Protein AF-A0AAV7HQR7-F1 (afdb_monomer_lite)

Radius of gyration: 20.0 Å; chains: 1; bounding box: 35×21×81 Å

Structure (mmCIF, N/CA/C/O backbone):
data_AF-A0AAV7HQR7-F1
#
_entry.id   AF-A0AAV7HQR7-F1
#
loop_
_atom_site.group_PDB
_atom_site.id
_atom_site.type_symbol
_atom_site.label_atom_id
_atom_site.label_alt_id
_atom_site.label_comp_id
_atom_sit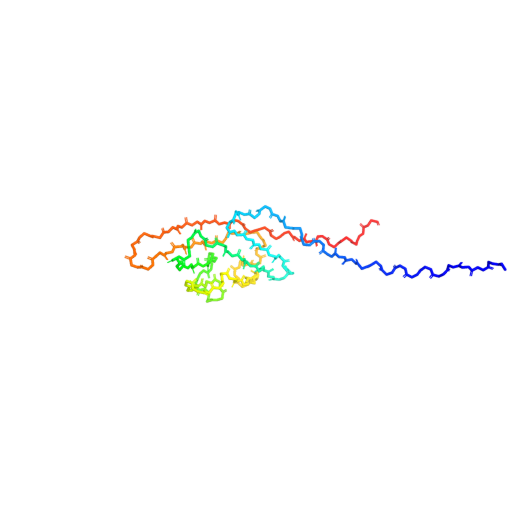e.label_asym_id
_atom_site.label_entity_id
_atom_site.label_seq_id
_atom_site.pdbx_PDB_ins_code
_atom_site.Cartn_x
_atom_site.Cartn_y
_atom_site.Cartn_z
_atom_site.occupancy
_atom_site.B_iso_or_equiv
_atom_site.auth_seq_id
_atom_site.auth_comp_id
_atom_site.auth_asym_id
_atom_site.auth_atom_id
_atom_site.pdbx_PDB_model_num
ATOM 1 N N . MET A 1 1 ? 19.656 11.153 59.099 1.00 42.69 1 MET A N 1
ATOM 2 C CA . MET A 1 1 ? 19.317 9.807 58.589 1.00 42.69 1 MET A CA 1
ATOM 3 C C . MET A 1 1 ? 17.843 9.787 58.233 1.00 42.69 1 MET A C 1
ATOM 5 O O . MET A 1 1 ? 17.069 10.083 59.126 1.00 42.69 1 MET A O 1
ATOM 9 N N . LYS A 1 2 ? 17.525 9.390 56.987 1.00 45.19 2 LYS A N 1
ATOM 10 C CA . LYS A 1 2 ? 16.222 8.879 56.502 1.00 45.19 2 LYS A CA 1
ATOM 11 C C . LYS A 1 2 ? 15.076 9.919 56.554 1.00 45.19 2 LYS A C 1
ATOM 13 O O . LYS A 1 2 ? 14.696 10.376 57.614 1.00 45.19 2 LYS A O 1
ATOM 18 N N . ASN A 1 3 ? 14.546 10.411 55.437 1.00 44.81 3 ASN A N 1
ATOM 19 C CA . ASN A 1 3 ? 13.756 9.624 54.498 1.00 44.81 3 ASN A CA 1
ATOM 20 C C . ASN A 1 3 ? 13.903 10.146 53.065 1.00 44.81 3 ASN A C 1
ATOM 22 O O . ASN A 1 3 ? 13.477 11.241 52.713 1.00 44.81 3 ASN A O 1
ATOM 26 N N . LEU A 1 4 ? 14.539 9.291 52.274 1.00 53.78 4 LEU A N 1
ATOM 27 C CA . LEU A 1 4 ? 14.451 9.198 50.828 1.00 53.78 4 LEU A CA 1
ATOM 28 C C . LEU A 1 4 ? 13.053 8.653 50.466 1.00 53.78 4 LEU A C 1
ATOM 30 O O . LEU A 1 4 ? 12.437 7.995 51.302 1.00 53.78 4 LEU A O 1
ATOM 34 N N . ILE A 1 5 ? 12.660 8.806 49.198 1.00 54.53 5 ILE A N 1
ATOM 35 C CA . ILE A 1 5 ? 11.505 8.201 48.502 1.00 54.53 5 ILE A CA 1
ATOM 36 C C . ILE A 1 5 ? 10.345 9.186 48.298 1.00 54.53 5 ILE A C 1
ATOM 38 O O . ILE A 1 5 ? 9.337 9.166 48.994 1.00 54.53 5 ILE A O 1
ATOM 42 N N . LEU A 1 6 ? 10.459 9.985 47.237 1.00 46.62 6 LEU A N 1
ATOM 43 C CA . LEU A 1 6 ? 9.305 10.269 46.390 1.00 46.62 6 LEU A CA 1
ATOM 44 C C . LEU A 1 6 ? 9.640 9.730 44.997 1.00 46.62 6 LEU A C 1
ATOM 46 O O . LEU A 1 6 ? 10.291 10.378 44.181 1.00 46.62 6 LEU A O 1
ATOM 50 N N . ALA A 1 7 ? 9.297 8.460 44.801 1.00 54.22 7 ALA A N 1
ATOM 51 C CA . ALA A 1 7 ? 9.400 7.767 43.533 1.00 54.22 7 ALA A CA 1
ATOM 52 C C . ALA A 1 7 ? 8.374 8.368 42.566 1.00 54.22 7 ALA A C 1
ATOM 54 O O . ALA A 1 7 ? 7.183 8.088 42.667 1.00 54.22 7 ALA A O 1
ATOM 55 N N . PHE A 1 8 ? 8.838 9.195 41.634 1.00 49.25 8 PHE A N 1
ATOM 56 C CA . PHE A 1 8 ? 8.056 9.611 40.474 1.00 49.25 8 PHE A CA 1
ATOM 57 C C . PHE A 1 8 ? 8.584 8.838 39.261 1.00 49.25 8 PHE A C 1
ATOM 59 O O . PHE A 1 8 ? 9.323 9.355 38.429 1.00 49.25 8 PHE A O 1
ATOM 66 N N . VAL A 1 9 ? 8.282 7.537 39.228 1.00 53.94 9 VAL A N 1
ATOM 67 C CA . VAL A 1 9 ? 8.521 6.693 38.053 1.00 53.94 9 VAL A CA 1
ATOM 68 C C . VAL A 1 9 ? 7.389 6.993 37.078 1.00 53.94 9 VAL A C 1
ATOM 70 O O . VAL A 1 9 ? 6.315 6.400 37.140 1.00 53.94 9 VAL A O 1
ATOM 73 N N . THR A 1 10 ? 7.606 7.975 36.209 1.00 55.84 10 THR A N 1
ATOM 74 C CA . THR A 1 10 ? 6.777 8.190 35.028 1.00 55.84 10 THR A CA 1
ATOM 75 C C . THR A 1 10 ? 6.971 6.998 34.100 1.00 55.84 10 THR A C 1
ATOM 77 O O . THR A 1 10 ? 7.970 6.877 33.396 1.00 55.84 10 THR A O 1
ATOM 80 N N . ILE A 1 11 ? 6.012 6.075 34.146 1.00 55.56 11 ILE A N 1
ATOM 81 C CA . ILE A 1 11 ? 5.900 4.959 33.212 1.00 55.56 11 ILE A CA 1
ATOM 82 C C . ILE A 1 11 ? 5.589 5.569 31.844 1.00 55.56 11 ILE A C 1
ATOM 84 O O . ILE A 1 11 ? 4.450 5.901 31.526 1.00 55.56 11 ILE A O 1
ATOM 88 N N . PHE A 1 12 ? 6.637 5.790 31.057 1.00 48.06 12 PHE A N 1
ATOM 89 C CA . PHE A 1 12 ? 6.531 6.118 29.646 1.00 48.06 12 PHE A CA 1
ATOM 90 C C . PHE A 1 12 ? 6.078 4.832 28.946 1.00 48.06 12 PHE A C 1
ATOM 92 O O . PHE A 1 12 ? 6.888 3.946 28.671 1.00 48.06 12 PHE A O 1
ATOM 99 N N . SER A 1 13 ? 4.767 4.675 28.754 1.00 44.44 13 SER A N 1
ATOM 100 C CA . SER A 1 13 ? 4.195 3.568 27.988 1.00 44.44 13 SER A CA 1
ATOM 101 C C . SER A 1 13 ? 4.655 3.684 26.539 1.00 44.44 13 SER A C 1
ATOM 103 O O . SER A 1 13 ? 4.050 4.377 25.725 1.00 44.44 13 SER A O 1
ATOM 105 N N . VAL A 1 14 ? 5.766 3.022 26.225 1.00 48.59 14 VAL A N 1
ATOM 106 C CA . VAL A 1 14 ? 6.192 2.772 24.853 1.00 48.59 14 VAL A CA 1
ATOM 107 C C . VAL A 1 14 ? 5.167 1.812 24.265 1.00 48.59 14 VAL A C 1
ATOM 109 O O . VAL A 1 14 ? 5.174 0.622 24.571 1.00 48.59 14 VAL A O 1
ATOM 112 N N . ILE A 1 15 ? 4.243 2.350 23.470 1.00 53.44 15 ILE A N 1
ATOM 113 C CA . ILE A 1 15 ? 3.339 1.559 22.638 1.00 53.44 15 ILE A CA 1
ATOM 114 C C . ILE A 1 15 ? 4.238 0.765 21.694 1.00 53.44 15 ILE A C 1
ATOM 116 O O . ILE A 1 15 ? 4.811 1.302 20.747 1.00 53.44 15 ILE A O 1
ATOM 120 N N . THR A 1 16 ? 4.424 -0.514 21.994 1.00 47.00 16 THR A N 1
ATOM 121 C CA . THR A 1 16 ? 5.070 -1.449 21.089 1.00 47.00 16 THR A CA 1
ATOM 122 C C . THR A 1 16 ? 4.118 -1.638 19.917 1.00 47.00 16 THR A C 1
ATOM 124 O O . THR A 1 16 ? 3.153 -2.393 19.990 1.00 47.00 16 THR A O 1
ATOM 127 N N . ALA A 1 17 ? 4.351 -0.908 18.826 1.00 51.03 17 ALA A N 1
ATOM 128 C CA . ALA A 1 17 ? 3.771 -1.242 17.536 1.00 51.03 17 ALA A CA 1
ATOM 129 C C . ALA A 1 17 ? 4.260 -2.655 17.184 1.00 51.03 17 ALA A C 1
ATOM 131 O O . ALA A 1 17 ? 5.406 -2.856 16.782 1.00 51.03 17 ALA A O 1
ATOM 132 N N . ILE A 1 18 ? 3.427 -3.661 17.459 1.00 50.91 18 ILE A N 1
ATOM 133 C CA . ILE A 1 18 ? 3.742 -5.065 17.208 1.00 50.91 18 ILE A CA 1
ATOM 134 C C . ILE A 1 18 ? 3.799 -5.238 15.690 1.00 50.91 18 ILE A C 1
ATOM 136 O O . ILE A 1 18 ? 2.767 -5.349 15.029 1.00 50.91 18 ILE A O 1
ATOM 140 N N . ALA A 1 19 ? 5.012 -5.242 15.137 1.00 47.59 19 ALA A N 1
ATOM 141 C CA . ALA A 1 19 ? 5.262 -5.584 13.746 1.00 47.59 19 ALA A CA 1
ATOM 142 C C . ALA A 1 19 ? 4.876 -7.057 13.526 1.00 47.59 19 ALA A C 1
ATOM 144 O O . ALA A 1 19 ? 5.572 -7.979 13.949 1.00 47.59 19 ALA A O 1
ATOM 145 N N . ARG A 1 20 ? 3.706 -7.276 12.924 1.00 52.19 20 ARG A N 1
ATOM 146 C CA . ARG A 1 20 ? 3.183 -8.595 12.533 1.00 52.19 20 ARG A CA 1
ATOM 147 C C . ARG A 1 20 ? 3.877 -9.102 11.273 1.00 52.19 20 ARG A C 1
ATOM 149 O O . ARG A 1 20 ? 4.496 -8.282 10.606 1.00 52.19 20 ARG A O 1
ATOM 156 N N . PRO A 1 21 ? 3.816 -10.413 10.945 1.00 48.34 21 PRO A N 1
ATOM 157 C CA . PRO A 1 21 ? 4.569 -10.995 9.835 1.00 48.34 21 PRO A CA 1
ATOM 158 C C . PRO A 1 21 ? 4.291 -10.250 8.526 1.00 48.34 21 PRO A C 1
ATOM 160 O O . PRO A 1 21 ? 3.263 -10.402 7.872 1.00 48.34 21 PRO A O 1
ATOM 163 N N . VAL A 1 22 ? 5.258 -9.401 8.218 1.00 56.81 22 VAL A N 1
ATOM 164 C CA . VAL A 1 22 ? 5.464 -8.613 7.018 1.00 56.81 22 VAL A CA 1
ATOM 165 C C . VAL A 1 22 ? 5.862 -9.610 5.938 1.00 56.81 22 VAL A C 1
ATOM 167 O O . VAL A 1 22 ? 6.818 -10.363 6.127 1.00 56.81 22 VAL A O 1
ATOM 170 N N . SER A 1 23 ? 5.138 -9.663 4.813 1.00 68.56 23 SER A N 1
ATOM 171 C CA . SER A 1 23 ? 5.732 -10.292 3.624 1.00 68.56 23 SER A CA 1
ATOM 172 C C . SER A 1 23 ? 7.063 -9.582 3.357 1.00 68.56 23 SER A C 1
ATOM 174 O O . SER A 1 23 ? 7.142 -8.383 3.621 1.00 68.56 23 SER A O 1
ATOM 176 N N . GLU A 1 24 ? 8.089 -10.250 2.821 1.00 79.88 24 GLU A N 1
ATOM 177 C CA . GLU A 1 24 ? 9.412 -9.625 2.590 1.00 79.88 24 GLU A CA 1
ATOM 178 C C . GLU A 1 24 ? 9.340 -8.275 1.846 1.00 79.88 24 GLU A C 1
ATOM 180 O O . GLU A 1 24 ? 10.235 -7.432 1.956 1.00 79.88 24 GLU A O 1
ATOM 185 N N . ASN A 1 25 ? 8.245 -8.062 1.114 1.00 88.94 25 ASN A N 1
ATOM 186 C CA . ASN A 1 25 ? 7.984 -6.905 0.286 1.00 88.94 25 ASN A CA 1
ATOM 187 C C . ASN A 1 25 ? 6.988 -5.894 0.878 1.00 88.94 25 ASN A C 1
ATOM 189 O O . ASN A 1 25 ? 6.842 -4.833 0.292 1.00 88.94 25 ASN A O 1
ATOM 193 N N . LEU A 1 26 ? 6.307 -6.150 1.999 1.00 91.19 26 LEU A N 1
ATOM 194 C CA . LEU A 1 26 ? 5.297 -5.226 2.544 1.00 91.19 26 LEU A CA 1
ATOM 195 C C . LEU A 1 26 ? 5.379 -5.105 4.060 1.00 91.19 26 LEU A C 1
ATOM 197 O O . LEU A 1 26 ? 4.882 -5.979 4.772 1.00 91.19 26 LEU A O 1
ATOM 201 N N . SER A 1 27 ? 5.905 -3.978 4.534 1.00 91.94 27 SER A N 1
ATOM 202 C CA . SER A 1 27 ? 5.800 -3.562 5.931 1.00 91.94 27 SER A CA 1
ATOM 203 C C . SER A 1 27 ? 4.669 -2.559 6.127 1.00 91.94 27 SER A C 1
ATOM 205 O O . SER A 1 27 ? 4.289 -1.839 5.203 1.00 91.94 27 SER A O 1
ATOM 207 N N . TYR A 1 28 ? 4.092 -2.526 7.327 1.00 93.12 28 TYR A N 1
ATOM 208 C CA . TYR A 1 28 ? 3.043 -1.569 7.654 1.00 93.12 28 TYR A CA 1
ATOM 209 C C . TYR A 1 28 ? 3.007 -1.207 9.138 1.00 93.12 28 TYR A C 1
ATOM 211 O O . TYR A 1 28 ? 3.401 -1.994 9.996 1.00 93.12 28 TYR A O 1
ATOM 219 N N . GLU A 1 29 ? 2.513 -0.004 9.417 1.00 92.19 29 GLU A N 1
ATOM 220 C CA . GLU A 1 29 ? 2.280 0.539 10.753 1.00 92.19 29 GLU A CA 1
ATOM 221 C C . GLU A 1 29 ? 0.789 0.842 10.909 1.00 92.19 29 GLU A C 1
ATOM 223 O O . GLU A 1 29 ? 0.225 1.652 10.169 1.00 92.19 29 GLU A O 1
ATOM 228 N N . CYS A 1 30 ? 0.143 0.166 11.855 1.00 92.19 30 CYS A N 1
ATOM 229 C CA . CYS A 1 30 ? -1.261 0.391 12.168 1.00 92.19 30 CYS A CA 1
ATOM 230 C C . CYS A 1 30 ? -1.405 1.596 13.097 1.00 92.19 30 CYS A C 1
ATOM 232 O O . CYS A 1 30 ? -0.835 1.618 14.187 1.00 92.19 30 CYS A O 1
ATOM 234 N N . LEU A 1 31 ? -2.206 2.564 12.667 1.00 91.44 31 LEU A N 1
ATOM 235 C CA . LEU A 1 31 ? -2.631 3.719 13.444 1.00 91.44 31 LEU A CA 1
ATOM 236 C C . LEU A 1 31 ? -4.087 3.512 13.889 1.00 91.44 31 LEU A C 1
ATOM 238 O O . LEU A 1 31 ? -4.728 2.508 13.571 1.00 91.44 31 LEU A O 1
ATOM 242 N N . GLU A 1 32 ? -4.629 4.458 14.653 1.00 90.19 32 GLU A N 1
ATOM 243 C CA . GLU A 1 32 ? -5.987 4.344 15.197 1.00 90.19 32 GLU A CA 1
ATOM 244 C C . GLU A 1 32 ? -7.060 4.249 14.094 1.00 90.19 32 GLU A C 1
ATOM 246 O O . GLU A 1 32 ? -7.930 3.371 14.143 1.00 90.19 32 GLU A O 1
ATOM 251 N N . SER A 1 33 ? -6.961 5.121 13.084 1.00 94.06 33 SER A N 1
ATOM 252 C CA . SER A 1 33 ? -7.934 5.290 11.992 1.00 94.06 33 SER A CA 1
ATOM 253 C C . SER A 1 33 ? -7.361 5.023 10.594 1.00 94.06 33 SER A C 1
ATOM 255 O O . SER A 1 33 ? -8.078 5.108 9.590 1.00 94.06 33 SER A O 1
ATOM 257 N N . SER A 1 34 ? -6.077 4.682 10.506 1.00 95.50 34 SER A N 1
ATOM 258 C CA . SER A 1 34 ? -5.394 4.417 9.245 1.00 95.50 34 SER A CA 1
ATOM 259 C C . SER A 1 34 ? -4.285 3.380 9.397 1.00 95.50 34 SER A C 1
ATOM 261 O O . SER A 1 34 ? -3.942 2.943 10.493 1.00 95.50 34 SER A O 1
ATOM 263 N N . VAL A 1 35 ? -3.715 2.964 8.273 1.00 94.69 35 VAL A N 1
ATOM 264 C CA . VAL A 1 35 ? -2.504 2.149 8.224 1.00 94.69 35 VAL A CA 1
ATOM 265 C C . VAL A 1 35 ? -1.535 2.742 7.216 1.00 94.69 35 VAL A C 1
ATOM 267 O O . VAL A 1 35 ? -1.908 3.059 6.085 1.00 94.69 35 VAL A O 1
ATOM 270 N N . LYS A 1 36 ? -0.276 2.885 7.623 1.00 95.69 36 LYS A N 1
ATOM 271 C CA . LYS A 1 36 ? 0.809 3.330 6.756 1.00 95.69 36 LYS A CA 1
ATOM 272 C C . LYS A 1 36 ? 1.524 2.115 6.189 1.00 95.69 36 LYS A C 1
ATOM 274 O O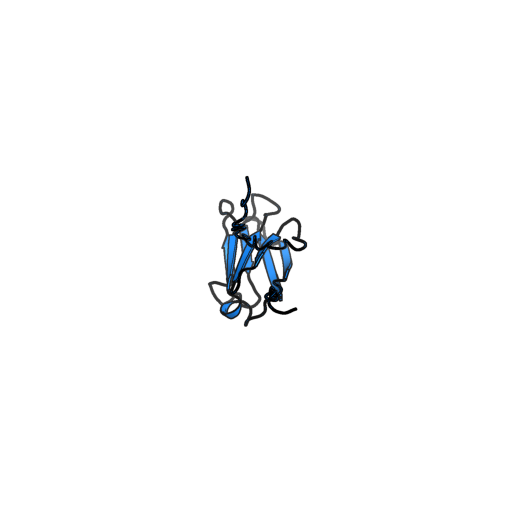 . LYS A 1 36 ? 2.194 1.390 6.915 1.00 95.69 36 LYS A O 1
ATOM 279 N N . LEU A 1 37 ? 1.376 1.899 4.892 1.00 94.62 37 LEU A N 1
ATOM 280 C CA . LEU A 1 37 ? 2.018 0.838 4.130 1.00 94.62 37 LEU A CA 1
ATOM 281 C C . LEU A 1 37 ? 3.359 1.313 3.574 1.00 94.62 37 LEU A C 1
ATOM 283 O O . LEU A 1 37 ? 3.487 2.449 3.111 1.00 94.62 37 LEU A O 1
ATOM 287 N N . ASN A 1 38 ? 4.335 0.416 3.559 1.00 95.06 38 ASN A N 1
ATOM 288 C CA . ASN A 1 38 ? 5.618 0.590 2.903 1.00 95.06 38 ASN A CA 1
ATOM 289 C C . ASN A 1 38 ? 5.948 -0.679 2.109 1.00 95.06 38 ASN A C 1
ATOM 291 O O . ASN A 1 38 ? 6.212 -1.741 2.679 1.00 95.06 38 ASN A O 1
ATOM 295 N N . PHE A 1 39 ? 5.909 -0.565 0.783 1.00 93.38 39 PHE A N 1
ATOM 296 C CA . PHE A 1 39 ? 6.158 -1.682 -0.117 1.00 93.38 39 PHE A CA 1
ATOM 297 C C . PHE A 1 39 ? 7.569 -1.622 -0.717 1.00 93.38 39 PHE A C 1
ATOM 299 O O . PHE A 1 39 ? 7.955 -0.667 -1.395 1.00 93.38 39 PHE A O 1
ATOM 306 N N . LYS A 1 40 ? 8.343 -2.686 -0.514 1.00 91.81 40 LYS A N 1
ATOM 307 C CA . LYS A 1 40 ? 9.655 -2.888 -1.122 1.00 91.81 40 LYS A CA 1
ATOM 308 C C . LYS A 1 40 ? 9.491 -3.597 -2.467 1.00 91.81 40 LYS A C 1
ATOM 310 O O . LYS A 1 40 ? 9.157 -4.781 -2.523 1.00 91.81 40 LYS A O 1
ATOM 315 N N . ARG A 1 41 ? 9.789 -2.871 -3.546 1.00 88.94 41 ARG A N 1
ATOM 316 C CA . ARG A 1 41 ? 9.783 -3.387 -4.924 1.00 88.94 41 ARG A CA 1
ATOM 317 C C . ARG A 1 41 ? 10.711 -4.589 -5.072 1.00 88.94 41 ARG A C 1
ATOM 319 O O . ARG A 1 41 ? 11.798 -4.599 -4.490 1.00 88.94 41 ARG A O 1
ATOM 326 N N . LYS A 1 42 ? 10.325 -5.566 -5.894 1.00 84.56 42 LYS A N 1
ATOM 327 C CA . LYS A 1 42 ? 11.203 -6.697 -6.240 1.00 84.56 42 LYS A CA 1
ATOM 328 C C . LYS A 1 42 ? 12.341 -6.281 -7.159 1.00 84.56 42 LYS A C 1
ATOM 330 O O . LYS A 1 42 ? 13.438 -6.822 -7.065 1.00 84.56 42 LYS A O 1
ATOM 335 N N . SER A 1 43 ? 12.090 -5.313 -8.036 1.00 85.06 43 SER A N 1
ATOM 336 C CA . SER A 1 43 ? 13.102 -4.771 -8.933 1.00 85.06 43 SER A CA 1
ATOM 337 C C . SER A 1 43 ? 13.013 -3.246 -9.000 1.00 85.06 43 SER A C 1
ATOM 339 O O . SER A 1 43 ? 11.913 -2.693 -9.061 1.00 85.06 43 SER A O 1
ATOM 341 N N . PRO A 1 44 ? 14.166 -2.555 -9.027 1.00 82.62 44 PRO A N 1
ATOM 342 C CA . PRO A 1 44 ? 14.233 -1.099 -9.058 1.00 82.62 44 PRO A CA 1
ATOM 343 C C . PRO A 1 44 ? 13.829 -0.509 -10.412 1.00 82.62 44 PRO A C 1
ATOM 345 O O . PRO A 1 44 ? 13.982 0.682 -10.598 1.00 82.62 44 PRO A O 1
ATOM 348 N N . LEU A 1 45 ? 13.370 -1.315 -11.374 1.00 87.44 45 LEU A N 1
ATOM 349 C CA . LEU A 1 45 ? 12.918 -0.849 -12.689 1.00 87.44 45 LEU A CA 1
ATOM 350 C C . LEU A 1 45 ? 11.393 -0.890 -12.845 1.00 87.44 45 LEU A C 1
ATOM 352 O O . LEU A 1 45 ? 10.891 -0.591 -13.925 1.00 87.44 45 LEU A O 1
ATOM 356 N N . HIS A 1 46 ? 10.664 -1.304 -11.806 1.00 90.19 46 HIS A N 1
ATOM 357 C CA . HIS A 1 46 ? 9.213 -1.438 -11.868 1.00 90.19 46 HIS A CA 1
ATOM 358 C C . HIS A 1 46 ? 8.516 -0.210 -11.282 1.00 90.19 46 HIS A C 1
ATOM 360 O O . HIS A 1 46 ? 8.828 0.249 -10.179 1.00 90.19 46 HIS A O 1
ATOM 366 N N . GLU A 1 47 ? 7.522 0.285 -12.009 1.00 93.62 47 GLU A N 1
ATOM 367 C CA . GLU A 1 47 ? 6.455 1.093 -11.434 1.00 93.62 47 GLU A CA 1
ATOM 368 C C . GLU A 1 47 ? 5.580 0.199 -10.553 1.00 93.62 47 GLU A C 1
ATOM 370 O O . GLU A 1 47 ? 5.442 -1.001 -10.807 1.00 93.62 47 GLU A O 1
ATOM 375 N N . VAL A 1 48 ? 4.994 0.780 -9.507 1.00 94.88 48 VAL A N 1
ATOM 376 C CA . VAL A 1 48 ? 4.124 0.036 -8.591 1.00 94.88 48 VAL A CA 1
ATOM 377 C C . VAL A 1 48 ? 2.795 0.737 -8.441 1.00 94.88 48 VAL A C 1
ATOM 379 O O . VAL A 1 48 ? 2.760 1.935 -8.181 1.00 94.88 48 VAL A O 1
ATOM 382 N N . THR A 1 49 ? 1.706 -0.014 -8.527 1.00 95.44 49 THR A N 1
ATOM 383 C CA . THR A 1 49 ? 0.385 0.450 -8.110 1.00 95.44 49 THR A CA 1
ATOM 384 C C . THR A 1 49 ? -0.031 -0.304 -6.855 1.00 95.44 49 THR A C 1
ATOM 386 O O . THR A 1 49 ? -0.067 -1.533 -6.846 1.00 95.44 49 THR A O 1
ATOM 389 N N . LEU A 1 50 ? -0.357 0.435 -5.795 1.00 95.69 50 LEU A N 1
ATOM 390 C CA . LEU A 1 50 ? -1.000 -0.100 -4.596 1.00 95.69 50 LEU A CA 1
ATOM 391 C C . LEU A 1 50 ? -2.467 0.313 -4.597 1.00 95.69 50 LEU A C 1
ATOM 393 O O . LEU A 1 50 ? -2.767 1.502 -4.717 1.00 95.69 50 LEU A O 1
ATOM 397 N N . ASN A 1 51 ? -3.381 -0.641 -4.433 1.00 95.75 51 ASN A N 1
ATOM 398 C CA . ASN A 1 51 ? -4.802 -0.332 -4.302 1.00 95.75 51 ASN A CA 1
ATOM 399 C C . ASN A 1 51 ? -5.551 -1.288 -3.373 1.00 95.75 51 ASN A C 1
ATOM 401 O O . ASN A 1 51 ? -5.180 -2.448 -3.203 1.00 95.75 51 ASN A O 1
ATOM 405 N N . THR A 1 52 ? -6.634 -0.790 -2.779 1.00 94.50 52 THR A N 1
ATOM 406 C CA . THR A 1 52 ? -7.639 -1.632 -2.118 1.00 94.50 52 THR A CA 1
ATOM 407 C C . THR A 1 52 ? -8.736 -2.036 -3.107 1.00 94.50 52 THR A C 1
ATOM 409 O O . THR A 1 52 ? -8.800 -1.552 -4.238 1.00 94.50 52 THR A O 1
ATOM 412 N N . ASN A 1 53 ? -9.684 -2.865 -2.662 1.00 86.88 53 ASN A N 1
ATOM 413 C CA . ASN A 1 53 ? -10.885 -3.193 -3.445 1.00 86.88 53 ASN A CA 1
ATOM 414 C C . ASN A 1 53 ? -11.735 -1.956 -3.816 1.00 86.88 53 ASN A C 1
ATOM 416 O O . ASN A 1 53 ? -12.555 -2.028 -4.729 1.00 86.88 53 ASN A O 1
ATOM 420 N N . LEU A 1 54 ? -11.519 -0.809 -3.158 1.00 88.25 54 LEU A N 1
ATOM 421 C CA . LEU A 1 54 ? -12.127 0.482 -3.493 1.00 88.25 54 LEU A CA 1
ATOM 422 C C . LEU A 1 54 ? -11.234 1.325 -4.422 1.00 88.25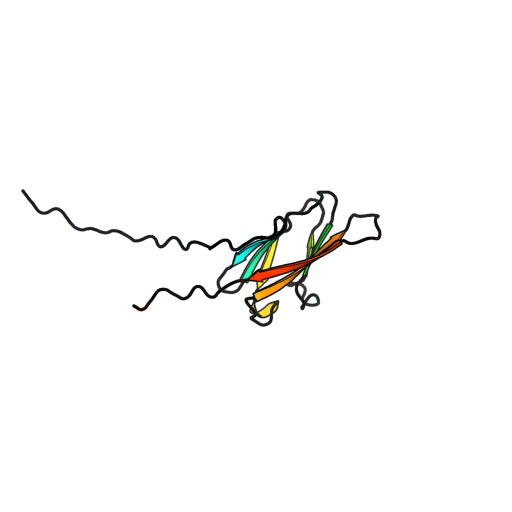 54 LEU A C 1
ATOM 424 O O . LEU A 1 54 ? -11.180 2.544 -4.294 1.00 88.25 54 LEU A O 1
ATOM 428 N N . PHE A 1 55 ? -10.567 0.704 -5.399 1.00 81.38 55 PHE A N 1
ATOM 429 C CA . PHE A 1 55 ? -9.618 1.345 -6.327 1.00 81.38 55 PHE A CA 1
ATOM 430 C C . PHE A 1 55 ? -10.167 2.545 -7.128 1.00 81.38 55 PHE A C 1
ATOM 432 O O . PHE A 1 55 ? -9.397 3.327 -7.687 1.00 81.38 55 PHE A O 1
ATOM 439 N N . ARG A 1 56 ? -11.497 2.699 -7.208 1.00 84.06 56 ARG A N 1
ATOM 440 C CA . ARG A 1 56 ? -12.159 3.866 -7.822 1.00 84.06 56 ARG A CA 1
ATOM 441 C C . ARG A 1 56 ? -12.064 5.126 -6.957 1.00 84.06 56 ARG A C 1
ATOM 443 O O . ARG A 1 56 ? -12.232 6.228 -7.471 1.00 84.06 56 ARG A O 1
ATOM 450 N N . VAL A 1 57 ? -11.806 4.974 -5.660 1.00 89.81 57 VAL A N 1
ATOM 451 C CA . VAL A 1 57 ? -11.561 6.082 -4.740 1.00 89.81 57 VAL A CA 1
ATOM 452 C C . VAL A 1 57 ? -10.093 6.474 -4.861 1.00 89.81 57 VAL A C 1
ATOM 454 O O . VAL A 1 57 ? -9.200 5.677 -4.581 1.00 89.81 57 VAL A O 1
ATOM 457 N N . LYS A 1 58 ? -9.838 7.717 -5.283 1.00 88.12 58 LYS A N 1
ATOM 458 C CA . LYS A 1 58 ? -8.490 8.206 -5.617 1.00 88.12 58 LYS A CA 1
ATOM 459 C C . LYS A 1 58 ? -7.475 8.039 -4.479 1.00 88.12 58 LYS A C 1
ATOM 461 O O . LYS A 1 58 ? -6.312 7.792 -4.749 1.00 88.12 58 LYS A O 1
ATOM 466 N N . GLU A 1 59 ? -7.887 8.176 -3.220 1.00 89.94 59 GLU A N 1
ATOM 467 C CA . GLU A 1 59 ? -6.979 8.032 -2.067 1.00 89.94 59 GLU A CA 1
ATOM 468 C C . GLU A 1 59 ? -6.694 6.565 -1.689 1.00 89.94 59 GLU A C 1
ATOM 470 O O . GLU A 1 59 ? -5.784 6.299 -0.914 1.00 89.94 59 GLU A O 1
ATOM 475 N N . CYS A 1 60 ? -7.425 5.613 -2.276 1.00 95.06 60 CYS A N 1
ATOM 476 C CA . CYS A 1 60 ? -7.306 4.173 -2.031 1.00 95.06 60 CYS A CA 1
ATOM 477 C C . CYS A 1 60 ? -6.585 3.439 -3.170 1.00 95.06 60 CYS A C 1
ATOM 479 O O . CYS A 1 60 ? -6.533 2.209 -3.182 1.00 95.06 60 CYS A O 1
ATOM 481 N N . ASN A 1 61 ? -6.038 4.196 -4.123 1.00 95.31 61 ASN A N 1
ATOM 482 C CA . ASN A 1 61 ? -5.265 3.715 -5.256 1.00 95.31 61 ASN A CA 1
ATOM 483 C C . ASN A 1 61 ? -4.146 4.711 -5.568 1.00 95.31 61 ASN A C 1
ATOM 485 O O . ASN A 1 61 ? -4.415 5.865 -5.906 1.00 95.31 61 ASN A O 1
ATOM 489 N N . ARG A 1 62 ? -2.892 4.274 -5.487 1.00 95.62 62 ARG A N 1
ATOM 490 C CA . ARG A 1 62 ? -1.744 5.115 -5.818 1.00 95.62 62 ARG A CA 1
ATOM 491 C C . ARG A 1 62 ? -0.763 4.364 -6.698 1.00 95.62 62 ARG A C 1
ATOM 493 O O . ARG A 1 62 ? -0.294 3.285 -6.345 1.00 95.62 62 ARG A O 1
ATOM 500 N N . LYS A 1 63 ? -0.428 4.999 -7.818 1.00 95.12 63 LYS A N 1
ATOM 501 C CA . LYS A 1 63 ? 0.688 4.624 -8.678 1.00 95.12 63 LYS A CA 1
ATOM 502 C C . LYS A 1 63 ? 1.942 5.370 -8.228 1.00 95.12 63 LYS A C 1
ATOM 504 O O . LYS A 1 63 ? 1.874 6.566 -7.949 1.00 95.12 63 LYS A O 1
ATOM 509 N N . PHE A 1 64 ? 3.053 4.655 -8.181 1.00 95.38 64 PHE A N 1
ATOM 510 C CA . PHE A 1 64 ? 4.367 5.128 -7.780 1.00 95.38 64 PHE A CA 1
ATOM 511 C C . PHE A 1 64 ? 5.346 4.928 -8.930 1.00 95.38 64 PHE A C 1
ATOM 513 O O . PHE A 1 64 ? 5.493 3.812 -9.444 1.00 95.38 64 PHE A O 1
ATOM 520 N N . SER A 1 65 ? 6.041 6.000 -9.294 1.00 93.38 65 SER A N 1
ATOM 521 C CA . SER A 1 65 ? 7.115 5.951 -10.289 1.00 93.38 65 SER A CA 1
ATOM 522 C C . SER A 1 65 ? 8.339 5.209 -9.746 1.00 93.38 65 SER A C 1
ATOM 524 O O . SER A 1 65 ? 8.466 4.994 -8.540 1.00 93.38 65 SER A O 1
ATOM 526 N N . ILE A 1 66 ? 9.258 4.837 -10.637 1.00 91.12 66 ILE A N 1
ATOM 527 C CA . ILE A 1 66 ? 10.467 4.066 -10.308 1.00 91.12 66 ILE A CA 1
ATOM 528 C C . ILE A 1 66 ? 11.291 4.707 -9.172 1.00 91.12 66 ILE A C 1
ATOM 530 O O . ILE A 1 66 ? 11.703 4.014 -8.241 1.00 91.12 66 ILE A O 1
ATOM 534 N N . ASP A 1 67 ? 11.462 6.030 -9.209 1.00 89.56 67 ASP A N 1
ATOM 535 C CA . ASP A 1 67 ? 12.319 6.774 -8.274 1.00 89.56 6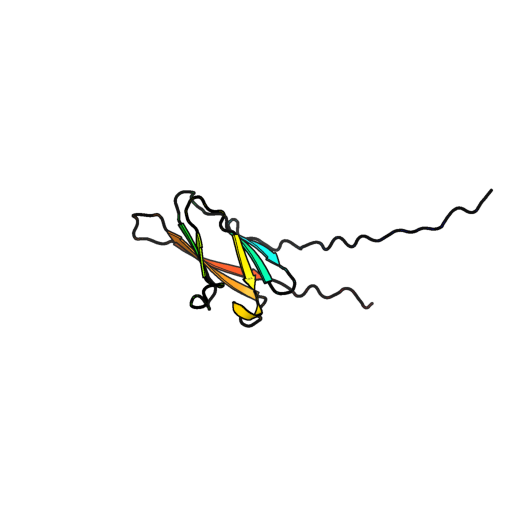7 ASP A CA 1
ATOM 536 C C . ASP A 1 67 ? 11.605 7.204 -6.979 1.00 89.56 67 ASP A C 1
ATOM 538 O O . ASP A 1 67 ? 12.186 7.862 -6.116 1.00 89.56 67 ASP A O 1
ATOM 542 N N . GLU A 1 68 ? 10.326 6.858 -6.829 1.00 92.50 68 GLU A N 1
ATOM 543 C CA . GLU A 1 68 ? 9.506 7.287 -5.699 1.00 92.50 68 GLU A CA 1
ATOM 544 C C . GLU A 1 68 ? 9.450 6.201 -4.613 1.00 92.50 68 GLU A C 1
ATOM 546 O O . GLU A 1 68 ? 9.272 5.028 -4.939 1.00 92.50 68 GLU A O 1
ATOM 551 N N . PRO A 1 69 ? 9.536 6.520 -3.312 1.00 92.81 69 PRO A N 1
ATOM 552 C CA . PRO A 1 69 ? 9.269 5.533 -2.268 1.00 92.81 69 PRO A CA 1
ATOM 553 C C . PRO A 1 69 ? 7.805 5.055 -2.304 1.00 92.81 69 PRO A C 1
ATOM 555 O O . PRO A 1 69 ? 6.881 5.868 -2.314 1.00 92.81 69 PRO A O 1
ATOM 558 N N . THR A 1 70 ? 7.577 3.737 -2.258 1.00 95.12 70 THR A N 1
ATOM 559 C CA . THR A 1 70 ? 6.229 3.134 -2.286 1.00 95.12 70 THR A CA 1
ATOM 560 C C . THR A 1 70 ? 5.555 3.180 -0.911 1.00 95.12 70 THR A C 1
ATOM 562 O O . THR A 1 70 ? 5.329 2.156 -0.262 1.00 95.12 70 THR A O 1
ATOM 565 N N . ILE A 1 71 ? 5.272 4.393 -0.437 1.00 95.31 71 ILE A N 1
ATOM 566 C CA . ILE A 1 71 ? 4.646 4.640 0.864 1.00 95.31 71 ILE A CA 1
ATOM 567 C C . ILE A 1 71 ? 3.235 5.189 0.656 1.00 95.31 71 ILE A C 1
ATOM 569 O O . ILE A 1 71 ? 3.036 6.216 0.000 1.00 95.31 71 ILE A O 1
ATOM 573 N N . MET A 1 72 ? 2.250 4.521 1.250 1.00 95.50 72 MET A N 1
ATOM 574 C CA . MET A 1 72 ? 0.837 4.883 1.155 1.00 95.50 72 MET A CA 1
ATOM 575 C C . MET A 1 72 ? 0.187 4.828 2.528 1.00 95.50 72 MET A C 1
ATOM 577 O O . MET A 1 72 ? 0.366 3.853 3.246 1.00 95.50 72 MET A O 1
ATOM 581 N N . GLU A 1 73 ? -0.604 5.835 2.879 1.00 96.12 73 GLU A N 1
ATOM 582 C CA . GLU A 1 73 ? -1.478 5.764 4.048 1.00 96.12 73 GLU A CA 1
ATOM 583 C C . GLU A 1 73 ? -2.910 5.479 3.602 1.00 96.12 73 GLU A C 1
ATOM 585 O O . GLU A 1 73 ? -3.418 6.113 2.678 1.00 96.12 73 GLU A O 1
ATOM 590 N N . ILE A 1 74 ? -3.546 4.508 4.252 1.00 95.94 74 ILE A N 1
ATOM 591 C CA . ILE A 1 74 ? -4.900 4.053 3.951 1.00 95.94 74 ILE A CA 1
ATOM 592 C C . ILE A 1 74 ? -5.773 4.322 5.163 1.00 95.94 74 ILE A C 1
ATOM 594 O O . ILE A 1 74 ? -5.565 3.737 6.221 1.00 95.94 74 ILE A O 1
ATOM 598 N N . ASN A 1 75 ? -6.772 5.186 5.003 1.00 96.12 75 ASN A N 1
ATOM 599 C CA . ASN A 1 75 ? -7.786 5.410 6.025 1.00 96.12 75 ASN A CA 1
ATOM 600 C C . ASN A 1 75 ? -8.818 4.271 6.006 1.00 96.12 75 ASN A C 1
ATOM 602 O O . ASN A 1 75 ? -9.355 3.944 4.943 1.00 96.12 75 ASN A O 1
ATOM 606 N N . PHE A 1 76 ? -9.111 3.677 7.166 1.00 94.19 76 PHE A N 1
ATOM 607 C CA . PHE A 1 76 ? -9.980 2.500 7.224 1.00 94.19 76 PHE A CA 1
ATOM 608 C C . PHE A 1 76 ? -11.409 2.814 6.767 1.00 94.19 76 PHE A C 1
ATOM 610 O O . PHE A 1 76 ? -11.960 2.095 5.927 1.00 94.19 76 PHE A O 1
ATOM 617 N N . ASP A 1 77 ? -11.993 3.908 7.246 1.00 94.06 77 ASP A N 1
ATOM 618 C CA . ASP A 1 77 ? -13.382 4.267 6.944 1.00 94.06 77 ASP A CA 1
ATOM 619 C C . ASP A 1 77 ? -13.581 4.528 5.451 1.00 94.06 77 ASP A C 1
ATOM 621 O O . ASP A 1 77 ? -14.545 4.055 4.850 1.00 94.06 77 ASP A O 1
ATOM 625 N N . LYS A 1 78 ? -12.622 5.218 4.827 1.00 94.56 78 LYS A N 1
ATOM 626 C CA . LYS A 1 78 ? -12.716 5.599 3.415 1.00 94.56 78 LYS A CA 1
ATOM 627 C C . LYS A 1 78 ? -12.342 4.480 2.447 1.00 94.56 78 LYS A C 1
ATOM 629 O O . LYS A 1 78 ? -12.981 4.335 1.409 1.00 94.56 78 LYS A O 1
ATOM 634 N N . CYS A 1 79 ? -11.310 3.697 2.766 1.00 95.88 79 CYS A N 1
ATOM 635 C CA . CYS A 1 79 ? -10.705 2.765 1.810 1.00 95.88 79 CYS A CA 1
ATOM 636 C C . CYS A 1 79 ? -11.013 1.293 2.050 1.00 95.88 79 CYS A C 1
ATOM 638 O O . CYS A 1 79 ? -10.740 0.468 1.173 1.00 95.88 79 CYS A O 1
ATOM 640 N N . THR A 1 80 ? -11.572 0.961 3.214 1.00 93.38 80 THR A N 1
ATOM 641 C CA . THR A 1 80 ? -11.815 -0.427 3.633 1.00 93.38 80 THR A CA 1
ATOM 642 C C . THR A 1 80 ? -13.197 -0.633 4.252 1.00 93.38 80 THR A C 1
ATOM 644 O O . THR A 1 80 ? -13.476 -1.713 4.761 1.00 93.38 80 THR A O 1
ATOM 647 N N . LEU A 1 81 ? -14.073 0.382 4.214 1.00 92.25 81 LEU A N 1
ATOM 648 C CA . LEU A 1 81 ? -15.389 0.360 4.869 1.00 92.25 81 LEU A CA 1
ATOM 649 C C . LEU A 1 81 ? -15.283 0.085 6.384 1.00 92.25 81 LEU A C 1
ATOM 651 O O . LEU A 1 81 ? -16.093 -0.644 6.952 1.00 92.25 81 LEU A O 1
ATOM 655 N N . GLY A 1 82 ? -14.240 0.624 7.022 1.00 91.75 82 GLY A N 1
ATOM 656 C CA . GLY A 1 82 ? -13.934 0.421 8.442 1.00 91.75 82 GLY A CA 1
ATOM 657 C C . GLY A 1 82 ? -13.216 -0.898 8.767 1.00 91.75 82 GLY A C 1
ATOM 658 O O . GLY A 1 82 ? -12.896 -1.151 9.929 1.00 91.75 82 GLY A O 1
ATOM 659 N N . ALA A 1 83 ? -12.936 -1.753 7.777 1.00 92.38 83 ALA A N 1
ATOM 660 C CA . ALA A 1 83 ? -12.259 -3.024 8.005 1.00 92.38 83 ALA A CA 1
ATOM 661 C C . ALA A 1 83 ? -10.766 -2.834 8.317 1.00 92.38 83 ALA A C 1
ATOM 663 O O . ALA A 1 83 ? -9.965 -2.446 7.473 1.00 92.38 83 ALA A O 1
ATOM 664 N N . LYS A 1 84 ? -10.353 -3.223 9.524 1.00 92.56 84 LYS A N 1
ATOM 665 C CA . LYS A 1 84 ? -8.934 -3.199 9.917 1.00 92.56 84 LYS A CA 1
ATOM 666 C C . LYS A 1 84 ? -8.131 -4.421 9.456 1.00 92.56 84 LYS A C 1
ATOM 668 O O . LYS A 1 84 ? -6.912 -4.444 9.584 1.00 92.56 84 LYS A O 1
ATOM 673 N N . ASN A 1 85 ? -8.813 -5.417 8.895 1.00 92.56 85 ASN A N 1
ATOM 674 C CA . ASN A 1 85 ? -8.210 -6.589 8.271 1.00 92.56 85 ASN A CA 1
ATOM 675 C C . ASN A 1 85 ? -8.661 -6.635 6.815 1.00 92.56 85 ASN A C 1
ATOM 677 O O . ASN A 1 85 ? -9.854 -6.780 6.542 1.00 92.56 85 ASN A O 1
ATOM 681 N N . PHE A 1 86 ? -7.727 -6.478 5.887 1.00 93.12 86 PHE A N 1
ATOM 682 C CA . PHE A 1 86 ? -8.030 -6.384 4.463 1.00 93.12 86 PHE A CA 1
ATOM 683 C C . PHE A 1 86 ? -6.819 -6.793 3.626 1.00 93.12 86 PHE A C 1
ATOM 685 O O . PHE A 1 86 ? -5.736 -7.037 4.152 1.00 93.12 86 PHE A O 1
ATOM 692 N N . PHE A 1 87 ? -7.001 -6.870 2.312 1.00 93.31 87 PHE A N 1
ATOM 693 C CA . PHE A 1 87 ? -5.912 -7.125 1.378 1.00 93.31 87 PHE A CA 1
ATOM 694 C C . PHE A 1 87 ? -5.542 -5.852 0.623 1.00 93.31 87 PHE A C 1
ATOM 696 O O . PHE A 1 87 ? -6.424 -5.123 0.161 1.00 93.31 87 PHE A O 1
ATOM 703 N N . ILE A 1 88 ? -4.240 -5.612 0.476 1.00 95.19 88 ILE A N 1
ATOM 704 C CA . ILE A 1 88 ? -3.713 -4.657 -0.492 1.00 95.19 88 ILE A CA 1
ATOM 705 C C . ILE A 1 88 ? -3.346 -5.405 -1.769 1.00 95.19 88 ILE A C 1
ATOM 707 O O . ILE A 1 88 ? -2.616 -6.396 -1.737 1.00 95.19 88 ILE A O 1
ATOM 711 N N . ASN A 1 89 ? -3.852 -4.929 -2.899 1.00 95.12 89 ASN A N 1
ATOM 712 C CA . ASN A 1 89 ? -3.447 -5.419 -4.203 1.00 95.12 89 ASN A CA 1
ATOM 713 C C . ASN A 1 89 ? -2.237 -4.615 -4.667 1.00 95.12 89 ASN A C 1
ATOM 715 O O . ASN A 1 89 ? -2.210 -3.384 -4.572 1.00 95.12 89 ASN A O 1
ATOM 719 N N . VAL A 1 90 ? -1.243 -5.336 -5.162 1.00 94.50 90 VAL A N 1
ATOM 720 C CA . VAL A 1 90 ? 0.007 -4.792 -5.669 1.00 94.50 90 VAL A CA 1
ATOM 721 C C . VAL A 1 90 ? 0.142 -5.198 -7.121 1.00 94.50 90 VAL A C 1
ATOM 723 O O . VAL A 1 90 ? 0.061 -6.381 -7.447 1.00 94.50 90 VAL A O 1
ATOM 726 N N . GLU A 1 91 ? 0.388 -4.214 -7.969 1.00 93.94 91 GLU A N 1
ATOM 727 C CA . GLU A 1 91 ? 0.752 -4.403 -9.364 1.00 93.94 91 GLU A CA 1
ATOM 728 C C . GLU A 1 91 ? 2.161 -3.852 -9.570 1.00 93.94 91 GLU 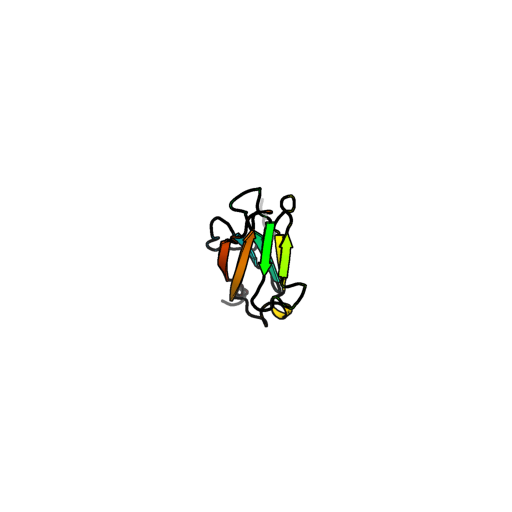A C 1
ATOM 730 O O . GLU A 1 91 ? 2.388 -2.657 -9.385 1.00 93.94 91 GLU A O 1
ATOM 735 N N . GLU A 1 92 ? 3.112 -4.720 -9.915 1.00 92.56 92 GLU A N 1
ATOM 736 C CA . GLU A 1 92 ? 4.451 -4.318 -10.350 1.00 92.56 92 GLU A CA 1
ATOM 737 C C . GLU A 1 92 ? 4.517 -4.407 -11.877 1.00 92.56 92 GLU A C 1
ATOM 739 O O . GLU A 1 92 ? 4.257 -5.462 -12.459 1.00 92.56 92 GLU A O 1
ATOM 744 N N . PHE A 1 93 ? 4.887 -3.305 -12.525 1.00 91.75 93 PHE A N 1
ATOM 745 C CA . PHE A 1 93 ? 4.937 -3.193 -13.979 1.00 91.75 93 PHE A CA 1
ATOM 746 C C . PHE A 1 93 ? 6.285 -2.635 -14.426 1.00 91.75 93 PHE A C 1
ATOM 748 O O . PHE A 1 93 ? 6.716 -1.590 -13.939 1.00 91.75 93 PHE A O 1
ATOM 755 N N . LYS A 1 94 ? 6.954 -3.305 -15.367 1.00 88.81 94 LYS A N 1
ATOM 756 C CA . LYS A 1 94 ? 8.177 -2.784 -15.979 1.00 88.81 94 LYS A CA 1
ATOM 757 C C . LYS A 1 94 ? 7.818 -1.969 -17.224 1.00 88.81 94 LYS A C 1
ATOM 759 O O . LYS A 1 94 ? 7.242 -2.529 -18.157 1.00 88.81 94 LYS A O 1
ATOM 764 N N . PRO A 1 95 ? 8.180 -0.675 -17.296 1.00 83.00 95 PRO A N 1
ATOM 765 C CA . PRO A 1 95 ? 7.893 0.136 -18.471 1.00 83.00 95 PRO A CA 1
ATOM 766 C C . PRO A 1 95 ? 8.438 -0.488 -19.757 1.00 83.00 95 PRO A C 1
ATOM 768 O O . PRO A 1 95 ? 9.621 -0.812 -19.852 1.00 83.00 95 PRO A O 1
ATOM 771 N N . GLY A 1 96 ? 7.559 -0.639 -20.748 1.00 82.50 96 GLY A N 1
ATOM 772 C CA . GLY A 1 96 ? 7.883 -1.249 -22.039 1.00 82.50 96 GLY A CA 1
ATOM 773 C C . GLY A 1 96 ? 7.682 -2.766 -22.107 1.00 82.50 96 GLY A C 1
ATOM 774 O O . GLY A 1 96 ? 7.806 -3.325 -23.194 1.00 82.50 96 GLY A O 1
ATOM 775 N N . GLU A 1 97 ? 7.337 -3.426 -21.000 1.00 84.19 97 GLU A N 1
ATOM 776 C CA . GLU A 1 97 ? 6.875 -4.818 -21.001 1.00 84.19 97 GLU A CA 1
ATOM 777 C C . GLU A 1 97 ? 5.342 -4.874 -20.958 1.00 84.19 97 GLU A C 1
ATOM 779 O O . GLU A 1 97 ? 4.688 -3.882 -20.649 1.00 84.19 97 GLU A O 1
ATOM 784 N N . ILE A 1 98 ? 4.755 -6.006 -21.352 1.00 77.44 98 ILE A N 1
ATOM 785 C CA . ILE A 1 98 ? 3.291 -6.198 -21.368 1.00 77.44 98 ILE A CA 1
ATOM 786 C C . ILE A 1 98 ? 2.822 -6.856 -20.064 1.00 77.44 98 ILE A C 1
ATOM 788 O O . ILE A 1 98 ? 1.701 -6.617 -19.619 1.00 77.44 98 ILE A O 1
ATOM 792 N N . ASP A 1 99 ? 3.687 -7.653 -19.437 1.00 80.19 99 ASP A N 1
ATOM 793 C CA . ASP A 1 99 ? 3.321 -8.460 -18.283 1.00 80.19 99 ASP A CA 1
ATOM 794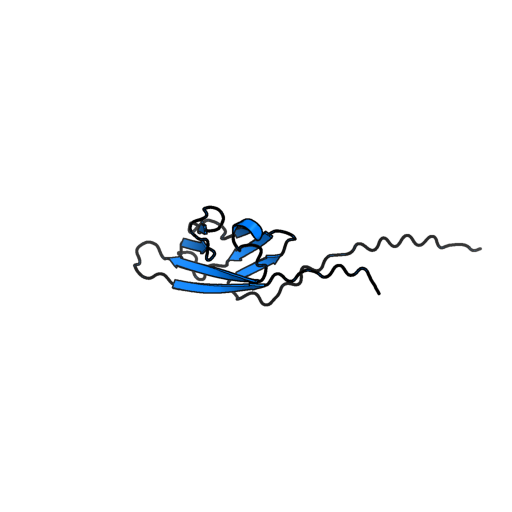 C C . ASP A 1 99 ? 3.459 -7.667 -16.979 1.00 80.19 99 ASP A C 1
ATOM 796 O O . ASP A 1 99 ? 4.515 -7.128 -16.646 1.00 80.19 99 ASP A O 1
ATOM 800 N N . SER A 1 100 ? 2.369 -7.627 -16.217 1.00 84.00 100 SER A N 1
ATOM 801 C CA . SER A 1 100 ? 2.333 -7.109 -14.852 1.00 84.00 100 SER A CA 1
ATOM 802 C C . SER A 1 100 ? 2.360 -8.260 -13.854 1.00 84.00 100 SER A C 1
ATOM 804 O O . SER A 1 100 ? 1.618 -9.237 -14.001 1.00 84.00 100 SER A O 1
ATOM 806 N N . LEU A 1 101 ? 3.137 -8.123 -12.786 1.00 85.19 101 LEU A N 1
ATOM 807 C CA . LEU A 1 101 ? 3.069 -9.047 -11.662 1.00 85.19 101 LEU A CA 1
ATOM 808 C C . LEU A 1 101 ? 2.017 -8.559 -10.668 1.00 85.19 101 LEU A C 1
ATOM 810 O O . LEU A 1 101 ? 2.121 -7.453 -10.139 1.00 85.19 101 LEU A O 1
ATOM 814 N N . LEU A 1 102 ? 1.019 -9.404 -10.412 1.00 89.31 102 LEU A N 1
ATOM 815 C CA . LEU A 1 102 ? -0.099 -9.102 -9.524 1.00 89.31 102 LEU A CA 1
ATOM 816 C C . LEU A 1 102 ? -0.025 -9.955 -8.262 1.00 89.31 102 LEU A C 1
ATOM 818 O O . LEU A 1 102 ? 0.058 -11.183 -8.325 1.00 89.31 102 LEU A O 1
ATOM 822 N N . TYR A 1 103 ? -0.105 -9.297 -7.111 1.00 88.19 103 TYR A N 1
ATOM 823 C CA . TYR A 1 103 ? -0.131 -9.945 -5.806 1.00 88.19 103 TYR A CA 1
ATOM 824 C C . TYR A 1 103 ? -1.213 -9.321 -4.931 1.00 88.19 103 TYR A C 1
ATOM 826 O O . TYR A 1 103 ? -1.546 -8.147 -5.075 1.00 88.19 103 TYR A O 1
ATOM 834 N N . SER A 1 104 ? -1.721 -10.097 -3.979 1.00 92.31 104 SER A N 1
ATOM 835 C CA . SER A 1 104 ? -2.602 -9.601 -2.927 1.00 92.31 104 SER A CA 1
ATOM 836 C C . SER A 1 104 ? -1.965 -9.937 -1.585 1.00 92.31 104 SER A C 1
ATOM 838 O O . SER A 1 104 ? -1.664 -11.100 -1.309 1.00 92.31 104 SER A O 1
ATOM 840 N N . LEU A 1 105 ? -1.681 -8.914 -0.785 1.00 92.56 105 LEU A N 1
ATOM 841 C CA . LEU A 1 105 ? -0.949 -9.036 0.470 1.00 92.56 105 LEU A CA 1
ATOM 842 C C . LEU A 1 105 ? -1.872 -8.665 1.632 1.00 92.56 105 LEU A C 1
ATOM 844 O O . LEU A 1 105 ? -2.541 -7.631 1.572 1.00 92.56 105 LEU A O 1
ATOM 848 N N . PRO A 1 106 ? -1.944 -9.486 2.687 1.00 93.06 106 PRO A N 1
ATOM 849 C CA . PRO A 1 106 ? -2.842 -9.206 3.790 1.00 93.06 106 PRO A CA 1
ATOM 850 C C . PRO A 1 106 ? -2.274 -8.124 4.719 1.00 93.06 106 PRO A C 1
ATOM 852 O O . PRO A 1 106 ? -1.082 -8.105 5.033 1.00 93.06 106 PRO A O 1
ATOM 855 N N . VAL A 1 107 ? -3.158 -7.260 5.207 1.00 92.56 107 VAL A N 1
ATOM 856 C CA . VAL A 1 107 ? -2.908 -6.247 6.234 1.00 92.56 107 VAL A CA 1
ATOM 857 C C . VAL A 1 107 ? -3.814 -6.560 7.418 1.00 92.56 107 VAL A C 1
ATOM 859 O O . VAL A 1 107 ? -5.029 -6.677 7.252 1.00 92.56 107 VAL A O 1
ATOM 862 N N . TYR A 1 108 ? -3.224 -6.690 8.607 1.00 91.81 108 TYR A N 1
ATOM 863 C CA . TYR A 1 108 ? -3.951 -6.997 9.836 1.00 91.81 108 TYR A CA 1
ATOM 864 C C . TYR A 1 108 ? -3.653 -5.957 10.911 1.00 91.81 108 TYR A C 1
ATOM 866 O O . TYR A 1 108 ? -2.607 -6.005 11.562 1.00 91.81 108 TYR A O 1
ATOM 874 N N . CYS A 1 109 ? -4.594 -5.045 11.125 1.00 88.69 109 CYS A N 1
ATOM 875 C CA . CYS A 1 109 ? -4.564 -4.094 12.223 1.00 88.69 109 CYS A CA 1
ATOM 876 C C . CYS A 1 109 ? -5.541 -4.554 13.308 1.00 88.69 109 CYS A C 1
ATOM 878 O O . CYS A 1 109 ? -6.750 -4.359 13.221 1.00 88.69 109 CYS A O 1
ATOM 880 N N . GLU A 1 110 ? -5.027 -5.201 14.352 1.00 80.88 110 GLU A N 1
ATOM 881 C CA . GLU A 1 110 ? -5.857 -5.490 15.520 1.00 80.88 110 GLU A CA 1
ATOM 882 C C . GLU A 1 110 ? -6.178 -4.205 16.279 1.00 80.88 110 GLU A C 1
ATOM 884 O O . GLU A 1 110 ? -5.365 -3.282 16.360 1.00 80.88 110 GLU A O 1
ATOM 889 N N . ASN A 1 111 ? -7.375 -4.155 16.867 1.00 61.81 111 ASN A N 1
ATOM 890 C CA . ASN A 1 111 ? -7.642 -3.181 17.910 1.00 61.81 111 ASN A CA 1
ATOM 891 C C . ASN A 1 111 ? -6.653 -3.467 19.038 1.00 61.81 111 ASN A C 1
ATOM 893 O O . ASN A 1 111 ? -6.727 -4.527 19.659 1.00 61.81 111 ASN A O 1
ATOM 897 N N . LEU A 1 112 ? -5.732 -2.538 19.297 1.00 54.31 112 LEU A N 1
ATOM 898 C CA . LEU A 1 112 ? -5.034 -2.499 20.573 1.00 54.31 112 LEU A CA 1
ATOM 899 C C . LEU A 1 112 ? -6.136 -2.432 21.629 1.00 54.31 112 LEU A C 1
ATOM 901 O O . LEU A 1 112 ? -6.789 -1.400 21.770 1.00 54.31 112 LEU A O 1
ATOM 905 N N . ILE A 1 113 ? -6.420 -3.553 22.296 1.00 45.59 113 ILE A N 1
ATOM 906 C CA . ILE A 1 113 ? -7.296 -3.546 23.462 1.00 45.59 113 ILE A CA 1
ATOM 907 C C . ILE A 1 113 ? -6.636 -2.547 24.417 1.00 45.59 113 ILE A C 1
ATOM 909 O O . ILE A 1 113 ? -5.475 -2.767 24.780 1.00 45.59 113 ILE A O 1
ATOM 913 N N . PRO A 1 114 ? -7.293 -1.434 24.788 1.00 41.81 114 PRO A N 1
ATOM 914 C CA . PRO A 1 114 ? -6.747 -0.578 25.819 1.00 41.81 114 PRO A CA 1
ATOM 915 C C . PRO A 1 114 ? -6.598 -1.444 27.068 1.00 41.81 114 PRO A C 1
ATOM 917 O O . PRO A 1 114 ? -7.579 -1.980 27.582 1.00 41.81 114 PRO A O 1
ATOM 920 N N . VAL A 1 115 ? -5.359 -1.634 27.524 1.00 42.25 115 VAL A N 1
ATOM 921 C CA . VAL A 1 115 ? -5.054 -2.323 28.780 1.00 42.25 115 VAL A CA 1
ATOM 922 C C . VAL A 1 115 ? -5.468 -1.388 29.917 1.00 42.25 115 VAL A C 1
ATOM 924 O O . VAL A 1 115 ? -4.646 -0.742 30.552 1.00 42.25 115 VAL A O 1
ATOM 927 N N . TYR A 1 116 ? -6.774 -1.263 30.125 1.00 48.75 116 TYR A N 1
ATOM 928 C CA . TYR A 1 116 ? -7.388 -0.581 31.253 1.00 48.75 116 TYR A CA 1
ATOM 929 C C . TYR A 1 116 ? -8.587 -1.406 31.708 1.00 48.75 116 TYR A C 1
ATOM 931 O O . TYR A 1 116 ? -9.716 -1.042 31.410 1.00 48.75 116 TYR A O 1
ATOM 939 N N . SER A 1 117 ? -8.318 -2.525 32.392 1.00 39.59 117 SER A N 1
ATOM 940 C CA . SER A 1 117 ? -9.137 -3.068 33.493 1.00 39.59 117 SER A CA 1
ATOM 941 C C . SER A 1 117 ? -8.777 -4.533 33.778 1.00 39.59 117 SER A C 1
ATOM 943 O O . SER A 1 117 ? -9.369 -5.442 33.196 1.00 39.59 117 SER A O 1
ATOM 945 N N . LEU A 1 118 ? -7.834 -4.751 34.696 1.00 37.88 118 LEU A N 1
ATOM 946 C CA . LEU A 1 118 ? -7.862 -5.853 35.664 1.00 37.88 118 LEU A CA 1
ATOM 947 C C . LEU A 1 118 ? -7.477 -5.276 37.027 1.00 37.88 118 LEU A C 1
ATOM 949 O O . LEU A 1 118 ? -6.536 -4.450 37.048 1.00 37.88 118 LEU A O 1
#

Secondary structure (DSSP, 8-state):
----------------------BTTEEEEE-SSEEEEEE--SSTT-EEEEE-TTTTSGGGEEEE-TTS--EEEEEHHHHSTT-SEEEEEEEEE-TT-SPEEEEEEEEE----------

pLDDT: mean 80.31, std 18.87, range [37.88, 96.12]

Foldseek 3Di:
DDDDDPDPPPPPPPPPQPFDDADPFWTWGDDPFKIKIFGHDPDLQWWKWKAFVVCVPVLRIDIGDSPGGPIHIGGCVRRPVNDQKGWIWMWTGHPPDPDIDIDIHIGHDDPPPPPPDD

Sequence (118 aa):
MKNLILAFVTIFSVITAIARPVSENLSYECLESSVKLNFKRKSPLHEVTLNTNLFRVKECNRKFSIDEPTIMEINFDKCTLGAKNFFINVEEFKPGEIDSLLYSLPVYCENLIPVYSL

Organism: Cotesia glomerata (NCBI:txid32391)